Protein AF-A0A975GUW3-F1 (afdb_monomer_lite)

Foldseek 3Di:
DDPVVLVVLVVVLVVLVVVLVVLLVVLVVVLVCQVPDPDHPPVSNVVSVVSNVVSVVSCLVSVLSVVVSVCVVVVPDPPPPCVVVSNPADVPRDDPVRVVVVVPDD

Radius of gyration: 19.05 Å; chains: 1; bounding box: 50×39×47 Å

Sequence (106 aa):
MTRSDFLAEIAVIRDVLDTAAQTLLSLSERGLDLAQAPFVDAAAIEATFLDVLQTCAFQDLVGQRLDRLAASATGRVETRADAHLLNGPAPQGLDQATADRLMQVE

Organism: NCBI:txid2774190

pLDDT: mean 84.04, std 15.95, range [46.56, 98.5]

Structure (mmCIF, N/CA/C/O backbone):
data_AF-A0A975GUW3-F1
#
_entry.id   AF-A0A975GUW3-F1
#
loop_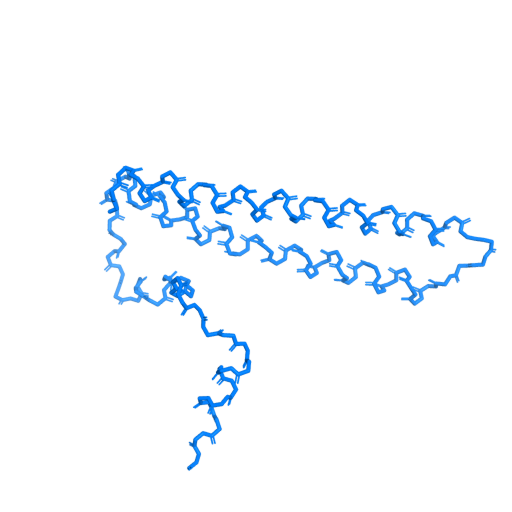
_atom_site.group_PDB
_atom_site.id
_atom_site.type_symbol
_atom_site.label_atom_id
_atom_site.label_alt_id
_atom_site.label_comp_id
_atom_site.label_asym_id
_atom_site.label_entity_id
_atom_site.label_seq_id
_atom_site.pdbx_PDB_ins_code
_atom_site.Cartn_x
_atom_site.Cartn_y
_atom_site.Cartn_z
_atom_site.occupancy
_atom_site.B_iso_or_equiv
_atom_site.auth_seq_id
_atom_site.auth_comp_id
_atom_site.auth_asym_id
_atom_site.auth_atom_id
_atom_site.pdbx_PDB_model_num
ATOM 1 N N . MET A 1 1 ? -15.203 -3.334 21.261 1.00 72.50 1 MET A N 1
ATOM 2 C CA . MET A 1 1 ? -13.730 -3.260 21.221 1.00 72.50 1 MET A CA 1
ATOM 3 C C . MET A 1 1 ? -13.243 -2.665 22.530 1.00 72.50 1 MET A C 1
ATOM 5 O O . MET A 1 1 ? -13.831 -1.684 22.977 1.00 72.50 1 MET A O 1
ATOM 9 N N . THR A 1 2 ? -12.241 -3.253 23.183 1.00 86.62 2 THR A N 1
ATOM 10 C CA . THR A 1 2 ? -11.616 -2.624 24.357 1.00 86.62 2 THR A CA 1
ATOM 11 C C . THR A 1 2 ? -10.644 -1.523 23.917 1.00 86.62 2 THR A C 1
ATOM 13 O O . THR A 1 2 ? -10.259 -1.447 22.751 1.00 86.62 2 THR A O 1
ATOM 16 N N . ARG A 1 3 ? -10.199 -0.664 24.845 1.00 87.69 3 ARG A N 1
ATOM 17 C CA . ARG A 1 3 ? -9.147 0.330 24.554 1.00 87.69 3 ARG A CA 1
ATOM 18 C C . ARG A 1 3 ? -7.850 -0.328 24.064 1.00 87.69 3 ARG A C 1
ATOM 20 O O . ARG A 1 3 ? -7.171 0.243 23.219 1.00 87.69 3 ARG A O 1
ATOM 27 N N . SER A 1 4 ? -7.514 -1.504 24.597 1.00 90.50 4 SER A N 1
ATOM 28 C CA . SER A 1 4 ? -6.329 -2.261 24.181 1.00 90.50 4 SER A CA 1
ATOM 29 C C . SER A 1 4 ? -6.455 -2.724 22.730 1.00 90.50 4 SER A C 1
ATOM 31 O O . SER A 1 4 ? -5.546 -2.500 21.938 1.00 90.50 4 SER A O 1
ATOM 33 N N . ASP A 1 5 ? -7.607 -3.289 22.367 1.00 86.75 5 ASP A N 1
ATOM 34 C CA . ASP A 1 5 ? -7.884 -3.750 21.001 1.00 86.75 5 ASP A CA 1
ATOM 35 C C . ASP A 1 5 ? -7.863 -2.589 19.995 1.00 86.75 5 ASP A C 1
ATOM 37 O O . ASP A 1 5 ? -7.342 -2.724 18.894 1.00 86.75 5 ASP A O 1
ATOM 41 N N . PHE A 1 6 ? -8.375 -1.419 20.392 1.00 88.19 6 PHE A N 1
ATOM 42 C CA . PHE A 1 6 ? -8.372 -0.210 19.565 1.00 88.19 6 PHE A CA 1
ATOM 43 C C . PHE A 1 6 ? -6.949 0.242 19.211 1.00 88.19 6 PHE A C 1
ATOM 45 O O . PHE A 1 6 ? -6.650 0.557 18.061 1.00 88.19 6 PHE A O 1
ATOM 52 N N . LEU A 1 7 ? -6.056 0.265 20.205 1.00 92.25 7 LEU A N 1
ATOM 53 C CA . LEU A 1 7 ? -4.653 0.629 20.004 1.00 92.25 7 LEU A CA 1
ATOM 54 C C . LEU A 1 7 ? -3.904 -0.429 19.186 1.00 92.25 7 LEU A C 1
ATOM 56 O O . LEU A 1 7 ? -3.061 -0.068 18.368 1.00 92.25 7 LEU A O 1
ATOM 60 N N . ALA A 1 8 ? -4.229 -1.710 19.378 1.00 91.44 8 ALA A N 1
ATOM 61 C CA . ALA A 1 8 ? -3.670 -2.794 18.579 1.00 91.44 8 ALA A CA 1
ATOM 62 C C . ALA A 1 8 ? -4.070 -2.669 17.100 1.00 91.44 8 ALA A C 1
ATOM 64 O O . ALA A 1 8 ? -3.214 -2.780 16.229 1.00 91.44 8 ALA A O 1
ATOM 65 N N . GLU A 1 9 ? -5.335 -2.355 16.807 1.00 90.31 9 GLU A N 1
ATOM 66 C CA . GLU A 1 9 ? -5.803 -2.164 15.429 1.00 90.31 9 GLU A CA 1
ATOM 67 C C . GLU A 1 9 ? -5.117 -0.962 14.756 1.00 90.31 9 GLU A C 1
ATOM 69 O O . GLU A 1 9 ? -4.695 -1.064 13.605 1.00 90.31 9 GLU A O 1
ATOM 74 N N . ILE A 1 10 ? -4.913 0.148 15.481 1.00 94.12 10 ILE A N 1
ATOM 75 C CA . ILE A 1 10 ? -4.125 1.290 14.980 1.00 94.12 10 ILE A CA 1
ATOM 76 C C . ILE A 1 10 ? -2.684 0.878 14.668 1.00 94.12 10 ILE A C 1
ATOM 78 O O . ILE A 1 10 ? -2.150 1.276 13.633 1.00 94.12 10 ILE A O 1
ATOM 82 N N . ALA A 1 11 ? -2.049 0.096 15.545 1.00 94.75 11 ALA A N 1
ATOM 83 C CA . ALA A 1 11 ? -0.682 -0.368 15.327 1.00 94.75 11 ALA A CA 1
ATOM 84 C C . ALA A 1 11 ? -0.577 -1.241 14.067 1.00 94.75 11 ALA A C 1
ATOM 86 O O . ALA A 1 11 ? 0.347 -1.052 13.283 1.00 94.75 11 ALA A O 1
ATOM 87 N N . VAL A 1 12 ? -1.555 -2.121 13.830 1.00 93.38 12 VAL A N 1
ATOM 88 C CA . VAL A 1 12 ? -1.619 -2.941 12.610 1.00 93.38 12 VAL A CA 1
ATOM 89 C C . VAL A 1 12 ? -1.812 -2.079 11.362 1.00 93.38 12 VAL A C 1
ATOM 91 O O . VAL A 1 12 ? -1.114 -2.282 10.374 1.00 93.38 12 VAL A O 1
ATOM 94 N N . ILE A 1 13 ? -2.723 -1.099 11.389 1.00 94.38 13 ILE A N 1
ATOM 95 C CA . ILE A 1 13 ? -2.920 -0.178 10.254 1.00 94.38 13 ILE A CA 1
ATOM 96 C C . ILE A 1 13 ? -1.620 0.563 9.936 1.00 94.38 13 ILE A C 1
ATOM 98 O O . ILE A 1 13 ? -1.234 0.658 8.773 1.00 94.38 13 ILE A O 1
ATOM 102 N N . ARG A 1 14 ? -0.935 1.065 10.967 1.00 97.44 14 ARG A N 1
ATOM 103 C CA . ARG A 1 14 ? 0.345 1.751 10.803 1.00 97.44 14 ARG A CA 1
ATOM 104 C C . ARG A 1 14 ? 1.395 0.842 10.168 1.00 97.44 14 ARG A C 1
ATOM 106 O O . ARG A 1 14 ? 2.050 1.276 9.235 1.00 97.44 14 ARG A O 1
ATOM 113 N N . ASP A 1 15 ? 1.532 -0.391 10.642 1.00 96.50 15 ASP A N 1
ATOM 114 C CA . ASP A 1 15 ? 2.526 -1.339 10.126 1.00 96.50 15 ASP A CA 1
ATOM 115 C C . ASP A 1 15 ? 2.303 -1.664 8.638 1.00 96.50 15 ASP A C 1
ATOM 117 O O . ASP A 1 15 ? 3.243 -1.669 7.840 1.00 96.50 15 ASP A O 1
ATOM 121 N N . VAL A 1 16 ? 1.037 -1.831 8.236 1.00 95.38 16 VAL A N 1
ATOM 122 C CA . VAL A 1 16 ? 0.660 -2.018 6.826 1.00 95.38 16 VAL A CA 1
ATOM 123 C C . VAL A 1 16 ? 1.022 -0.788 5.990 1.00 95.38 16 VAL A C 1
ATOM 125 O O . VAL A 1 16 ? 1.572 -0.937 4.900 1.00 95.38 16 VAL A O 1
ATOM 128 N N . LEU A 1 17 ? 0.738 0.420 6.488 1.00 96.69 17 LEU A N 1
ATOM 129 C CA . LEU A 1 17 ? 1.068 1.668 5.793 1.00 96.69 17 LEU A CA 1
ATOM 130 C C . LEU A 1 17 ? 2.581 1.884 5.676 1.00 96.69 17 LEU A C 1
ATOM 132 O O . LEU A 1 17 ? 3.051 2.234 4.596 1.00 96.69 17 LEU A O 1
ATOM 136 N N . ASP A 1 18 ? 3.332 1.652 6.754 1.00 97.94 18 ASP A N 1
ATOM 137 C CA . ASP A 1 18 ? 4.790 1.792 6.783 1.00 97.94 18 ASP A CA 1
ATOM 138 C C . ASP A 1 18 ? 5.435 0.792 5.803 1.00 97.94 18 ASP A C 1
ATOM 140 O O . ASP A 1 18 ? 6.281 1.170 4.990 1.00 97.94 18 ASP A O 1
ATOM 144 N N . THR A 1 19 ? 4.964 -0.461 5.795 1.00 97.00 19 THR A N 1
ATOM 145 C CA . THR A 1 19 ? 5.418 -1.491 4.846 1.00 97.00 19 THR A CA 1
ATOM 146 C C . THR A 1 19 ? 5.108 -1.100 3.404 1.00 97.00 19 THR A C 1
ATOM 148 O O . THR A 1 19 ? 6.000 -1.115 2.557 1.00 97.00 19 THR A O 1
ATOM 151 N N . ALA A 1 20 ? 3.867 -0.699 3.112 1.00 97.31 20 ALA A N 1
ATOM 152 C CA . ALA A 1 20 ? 3.473 -0.306 1.765 1.00 97.31 20 ALA A CA 1
ATOM 153 C C . ALA A 1 20 ? 4.258 0.913 1.262 1.00 97.31 20 ALA A C 1
ATOM 155 O O . ALA A 1 20 ? 4.713 0.920 0.120 1.00 97.31 20 ALA A O 1
ATOM 156 N N . ALA A 1 21 ? 4.459 1.926 2.109 1.00 97.94 21 ALA A N 1
ATOM 157 C CA . ALA A 1 21 ? 5.247 3.106 1.767 1.00 97.94 21 ALA A CA 1
ATOM 158 C C . ALA A 1 21 ? 6.700 2.737 1.440 1.00 97.94 21 ALA A C 1
ATOM 160 O O . ALA A 1 21 ? 7.239 3.201 0.433 1.00 97.94 21 ALA A O 1
ATOM 161 N N . GLN A 1 22 ? 7.313 1.864 2.245 1.00 98.44 22 GLN A N 1
ATOM 162 C CA . GLN A 1 22 ? 8.669 1.381 2.003 1.00 98.44 22 GLN A CA 1
ATOM 163 C C . GLN A 1 22 ? 8.764 0.612 0.677 1.00 98.44 22 GLN A C 1
ATOM 165 O O . GLN A 1 22 ? 9.672 0.863 -0.114 1.00 98.44 22 GLN A O 1
ATOM 170 N N . THR A 1 23 ? 7.811 -0.282 0.400 1.00 98.19 23 THR A N 1
ATOM 171 C CA . THR A 1 23 ? 7.758 -1.034 -0.861 1.00 98.19 23 THR A CA 1
ATOM 172 C C . THR A 1 23 ? 7.590 -0.109 -2.065 1.00 98.19 23 THR A C 1
ATOM 174 O O . THR A 1 23 ? 8.328 -0.241 -3.039 1.00 98.19 23 THR A O 1
ATOM 177 N N . LEU A 1 24 ? 6.674 0.862 -1.997 1.00 98.38 24 LEU A N 1
ATOM 178 C CA . LEU A 1 24 ? 6.460 1.837 -3.069 1.00 98.38 24 LEU A CA 1
ATOM 179 C C . LEU A 1 24 ? 7.715 2.667 -3.352 1.00 98.38 24 LEU A C 1
ATOM 181 O O . LEU A 1 24 ? 8.024 2.920 -4.518 1.00 98.38 24 LEU A O 1
ATOM 185 N N . LEU A 1 25 ? 8.448 3.066 -2.310 1.00 98.50 25 LEU A N 1
ATOM 186 C CA . LEU A 1 25 ? 9.700 3.800 -2.466 1.00 98.50 25 LEU A CA 1
ATOM 187 C C . LEU A 1 25 ? 10.751 2.946 -3.183 1.00 98.50 25 LEU A C 1
ATOM 189 O O . LEU A 1 25 ? 11.288 3.380 -4.198 1.00 98.50 25 LEU A O 1
ATOM 193 N N . SER A 1 26 ? 10.971 1.709 -2.731 1.00 98.38 26 SER A N 1
ATOM 194 C CA . SER A 1 26 ? 11.936 0.798 -3.361 1.00 98.38 26 SER A CA 1
ATOM 195 C C . SER A 1 26 ? 11.577 0.445 -4.809 1.00 98.38 26 SER A C 1
ATOM 197 O O . SER A 1 26 ? 12.460 0.351 -5.662 1.00 98.38 26 SER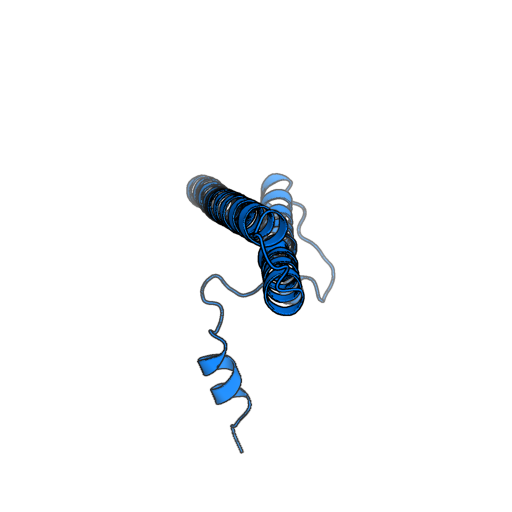 A O 1
ATOM 199 N N . LEU A 1 27 ? 10.289 0.281 -5.124 1.00 98.31 27 LEU A N 1
ATOM 200 C CA . LEU A 1 27 ? 9.837 0.077 -6.504 1.00 98.31 27 LEU A CA 1
ATOM 201 C C . LEU A 1 27 ? 10.054 1.327 -7.363 1.00 98.31 27 LEU A C 1
ATOM 203 O O . LEU A 1 27 ? 10.462 1.214 -8.516 1.00 98.31 27 LEU A O 1
ATOM 207 N N . SER A 1 28 ? 9.832 2.515 -6.800 1.00 98.00 28 SER A N 1
ATOM 208 C CA . SER A 1 28 ? 10.069 3.781 -7.499 1.00 98.00 28 SER A CA 1
ATOM 209 C C . SER A 1 28 ? 11.554 3.988 -7.803 1.00 98.00 28 SER A C 1
ATOM 211 O O . SER A 1 28 ? 11.896 4.363 -8.921 1.00 98.00 28 SER A O 1
ATOM 213 N N . GLU A 1 29 ? 12.439 3.693 -6.846 1.00 98.06 29 GLU A N 1
ATOM 214 C CA . GLU A 1 29 ? 13.897 3.719 -7.035 1.00 98.06 29 GLU A CA 1
ATOM 215 C C . GLU A 1 29 ? 14.322 2.762 -8.153 1.00 98.06 29 GLU A C 1
ATOM 217 O O . GLU A 1 29 ? 14.975 3.175 -9.110 1.00 98.06 29 GLU A O 1
ATOM 222 N N . ARG A 1 30 ? 13.845 1.512 -8.110 1.00 96.75 30 ARG A N 1
ATOM 223 C CA . ARG A 1 30 ? 14.092 0.528 -9.172 1.00 96.75 30 ARG A CA 1
ATOM 224 C C . ARG A 1 30 ? 13.594 1.011 -10.537 1.00 96.75 30 ARG A C 1
ATOM 226 O O . ARG A 1 30 ? 14.279 0.827 -11.540 1.00 96.75 30 ARG A O 1
ATOM 233 N N . GLY A 1 31 ? 12.408 1.614 -10.593 1.00 96.12 31 GLY A N 1
ATOM 234 C CA . GLY A 1 31 ? 11.847 2.169 -11.824 1.00 96.12 31 GLY A CA 1
ATOM 235 C C . GLY A 1 31 ? 12.707 3.295 -12.403 1.00 96.12 31 GLY A C 1
ATOM 236 O O . GLY A 1 31 ? 12.919 3.342 -13.615 1.00 96.12 31 GLY A O 1
ATOM 237 N N . LEU A 1 32 ? 13.248 4.166 -11.543 1.00 96.44 32 LEU A N 1
ATOM 238 C CA . LEU A 1 32 ? 14.178 5.223 -11.943 1.00 96.44 32 LEU A CA 1
ATOM 239 C C . LEU A 1 32 ? 15.490 4.651 -12.485 1.00 96.44 32 LEU A C 1
ATOM 241 O O . LEU A 1 32 ? 15.932 5.090 -13.547 1.00 96.44 32 LEU A O 1
ATOM 245 N N . ASP A 1 33 ? 16.071 3.656 -11.813 1.00 96.75 33 ASP A N 1
ATOM 246 C CA . ASP A 1 33 ? 17.302 2.997 -12.262 1.00 96.75 33 ASP A CA 1
ATOM 247 C C . ASP A 1 33 ? 17.123 2.352 -13.645 1.00 96.75 33 ASP A C 1
ATOM 249 O O . ASP A 1 33 ? 17.963 2.517 -14.532 1.00 96.75 33 ASP A O 1
ATOM 253 N N . LEU A 1 34 ? 15.992 1.670 -13.867 1.00 96.31 34 LEU A N 1
ATOM 254 C CA . LEU A 1 34 ? 15.654 1.065 -15.159 1.00 96.31 34 LEU A CA 1
ATOM 255 C C . LEU A 1 34 ? 15.447 2.114 -16.258 1.00 96.31 34 LEU A C 1
ATOM 257 O O . LEU A 1 34 ? 15.897 1.924 -17.387 1.00 96.31 34 LEU A O 1
ATOM 261 N N . ALA A 1 35 ? 14.787 3.228 -15.939 1.00 94.19 35 ALA A N 1
ATOM 262 C CA . ALA A 1 35 ? 14.536 4.303 -16.895 1.00 94.19 35 ALA A CA 1
ATOM 263 C C . ALA A 1 35 ? 15.810 5.074 -17.282 1.00 94.19 35 ALA A C 1
ATOM 265 O O . ALA A 1 35 ? 15.888 5.620 -18.381 1.00 94.19 35 ALA A O 1
ATOM 266 N N . GLN A 1 36 ? 16.803 5.124 -16.390 1.00 95.19 36 GLN A N 1
ATOM 267 C CA . GLN A 1 36 ? 18.097 5.772 -16.628 1.00 95.19 36 GLN A CA 1
ATOM 268 C C . GLN A 1 36 ? 19.141 4.831 -17.244 1.00 95.19 36 GLN A C 1
ATOM 270 O O . GLN A 1 36 ? 20.246 5.269 -17.574 1.00 95.19 36 GLN A O 1
ATOM 275 N N . ALA A 1 37 ? 18.815 3.546 -17.406 1.00 94.81 37 ALA A N 1
ATOM 276 C CA . ALA A 1 37 ? 19.733 2.569 -17.963 1.00 94.81 37 ALA A CA 1
ATOM 277 C C . ALA A 1 37 ? 20.124 2.927 -19.416 1.00 94.81 37 ALA A C 1
ATOM 279 O O . ALA A 1 37 ? 19.300 3.442 -20.176 1.00 94.81 37 ALA A O 1
ATOM 280 N N . PRO A 1 38 ? 21.357 2.602 -19.857 1.00 94.38 38 PRO A N 1
ATOM 281 C CA . PRO A 1 38 ? 21.807 2.872 -21.228 1.00 94.38 38 PRO A CA 1
ATOM 282 C C . PRO A 1 38 ? 20.929 2.233 -22.315 1.00 94.38 38 PRO A C 1
ATOM 284 O O . PRO A 1 38 ? 20.873 2.730 -23.439 1.00 94.38 38 PRO A O 1
ATOM 287 N N . PHE A 1 39 ? 20.251 1.134 -21.977 1.00 93.94 39 PHE A N 1
ATOM 288 C CA . PHE A 1 39 ? 19.261 0.471 -22.814 1.00 93.94 39 PHE A CA 1
ATOM 289 C C . PHE A 1 39 ? 17.972 0.318 -22.015 1.00 93.94 39 PHE A C 1
ATOM 291 O O . PHE A 1 39 ? 17.975 -0.281 -20.941 1.00 93.94 39 PHE A O 1
ATOM 298 N N . VAL A 1 40 ? 16.879 0.859 -22.551 1.00 92.25 40 VAL A N 1
ATOM 299 C CA . VAL A 1 40 ? 15.574 0.830 -21.889 1.00 92.25 40 VAL A CA 1
ATOM 300 C C . VAL A 1 40 ? 14.953 -0.555 -22.044 1.00 92.25 40 VAL A C 1
ATOM 302 O O . VAL A 1 40 ? 14.590 -0.960 -23.149 1.00 92.25 40 VAL A O 1
ATOM 305 N N . ASP A 1 41 ? 14.791 -1.255 -20.926 1.00 94.81 41 ASP A N 1
ATOM 306 C CA . ASP A 1 41 ? 13.985 -2.471 -20.843 1.00 94.81 41 ASP A CA 1
ATOM 307 C C . ASP A 1 41 ? 12.538 -2.099 -20.492 1.00 94.81 41 ASP A C 1
ATOM 309 O O . ASP A 1 41 ? 12.155 -1.978 -19.325 1.00 94.81 41 ASP A O 1
ATOM 313 N N . ALA A 1 42 ? 11.730 -1.876 -21.529 1.00 95.00 42 ALA A N 1
ATOM 314 C CA . ALA A 1 42 ? 10.332 -1.486 -21.371 1.00 95.00 42 ALA A CA 1
ATOM 315 C C . ALA A 1 42 ? 9.508 -2.531 -20.597 1.00 95.00 42 ALA A C 1
ATOM 317 O O . ALA A 1 42 ? 8.629 -2.149 -19.829 1.00 95.00 42 ALA A O 1
ATOM 318 N N . ALA A 1 43 ? 9.815 -3.825 -20.749 1.00 96.88 43 ALA A N 1
ATOM 319 C CA . ALA A 1 43 ? 9.097 -4.892 -20.056 1.00 96.88 43 ALA A CA 1
ATOM 320 C C . ALA A 1 43 ? 9.411 -4.889 -18.552 1.00 96.88 43 ALA A C 1
ATOM 322 O O . ALA A 1 43 ? 8.511 -5.042 -17.727 1.00 96.88 43 ALA A O 1
ATOM 323 N N . ALA A 1 44 ? 10.671 -4.654 -18.173 1.00 95.75 44 ALA A N 1
ATOM 324 C CA . ALA A 1 44 ? 11.053 -4.521 -16.766 1.00 95.75 44 ALA A CA 1
ATOM 325 C C . ALA A 1 44 ? 10.450 -3.268 -16.102 1.00 95.75 44 ALA A C 1
ATOM 327 O O . ALA A 1 44 ? 10.081 -3.303 -14.923 1.00 95.75 44 ALA A O 1
ATOM 328 N N . ILE A 1 45 ? 10.329 -2.169 -16.853 1.00 96.44 45 ILE A N 1
ATOM 329 C CA . ILE A 1 45 ? 9.665 -0.944 -16.388 1.00 96.44 45 ILE A CA 1
ATOM 330 C C . ILE A 1 45 ? 8.165 -1.191 -16.193 1.00 96.44 45 ILE A C 1
ATOM 332 O O . ILE A 1 45 ? 7.627 -0.859 -15.138 1.00 96.44 45 ILE A O 1
ATOM 336 N N . GLU A 1 46 ? 7.499 -1.813 -17.169 1.00 97.31 46 GLU A N 1
ATOM 337 C CA . GLU A 1 46 ? 6.083 -2.184 -17.071 1.00 97.31 46 GLU A CA 1
ATOM 338 C C . GLU A 1 46 ? 5.823 -3.078 -15.854 1.00 97.31 46 GLU A C 1
ATOM 340 O O . GLU A 1 46 ? 4.937 -2.779 -15.055 1.00 97.31 46 GLU A O 1
ATOM 345 N N . ALA A 1 47 ? 6.645 -4.113 -15.651 1.00 97.50 47 ALA A N 1
ATOM 346 C CA . ALA A 1 47 ? 6.547 -4.987 -14.485 1.00 97.50 47 ALA A CA 1
ATOM 347 C C . ALA A 1 47 ? 6.668 -4.205 -13.166 1.00 97.50 47 ALA A C 1
ATOM 349 O O . ALA A 1 47 ? 5.861 -4.395 -12.263 1.00 97.50 47 ALA A O 1
ATOM 350 N N . THR A 1 48 ? 7.611 -3.261 -13.080 1.00 97.88 48 THR A N 1
ATOM 351 C CA . THR A 1 48 ? 7.766 -2.401 -11.895 1.00 97.88 48 THR A CA 1
ATOM 352 C C . THR A 1 48 ? 6.510 -1.565 -11.622 1.00 97.88 48 THR A C 1
ATOM 354 O O . THR A 1 48 ? 6.093 -1.434 -10.473 1.00 97.88 48 THR A O 1
ATOM 357 N N . PHE A 1 49 ? 5.863 -1.021 -12.657 1.00 97.19 49 PHE A N 1
ATOM 358 C CA . PHE A 1 49 ? 4.612 -0.278 -12.482 1.00 97.19 49 PHE A CA 1
ATOM 359 C C . PHE A 1 49 ? 3.433 -1.174 -12.089 1.00 97.19 49 PHE A C 1
ATOM 361 O O . PHE A 1 49 ? 2.593 -0.752 -11.293 1.00 97.19 49 PHE A O 1
ATOM 368 N N . LEU A 1 50 ? 3.370 -2.406 -12.598 1.00 98.00 50 LEU A N 1
ATOM 369 C CA . LEU A 1 50 ? 2.375 -3.384 -12.156 1.00 98.00 50 LEU A CA 1
ATOM 370 C C . LEU A 1 50 ? 2.563 -3.736 -10.676 1.00 98.00 50 LEU A C 1
ATOM 372 O O . LEU A 1 50 ? 1.580 -3.741 -9.937 1.00 98.00 50 LEU A O 1
ATOM 376 N N . ASP A 1 51 ? 3.804 -3.927 -10.222 1.00 98.19 51 ASP A N 1
ATOM 377 C CA . ASP A 1 51 ? 4.117 -4.166 -8.808 1.00 98.19 51 ASP A CA 1
ATOM 378 C C . ASP A 1 51 ? 3.690 -2.974 -7.926 1.00 98.19 51 ASP A C 1
ATOM 380 O O . ASP A 1 51 ? 3.153 -3.157 -6.829 1.00 98.19 51 ASP A O 1
ATOM 384 N N . VAL A 1 52 ? 3.863 -1.734 -8.40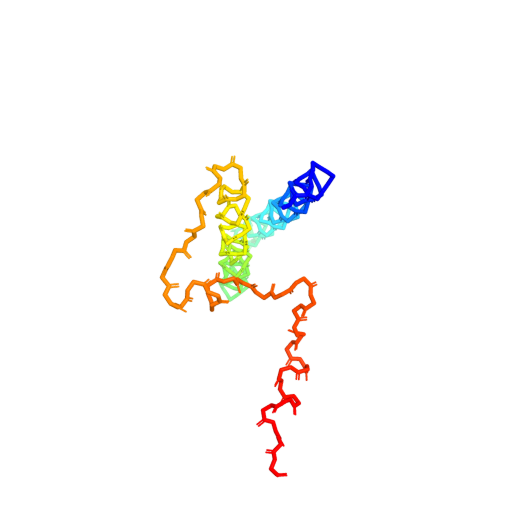8 1.00 97.81 52 VAL A N 1
ATOM 385 C CA . VAL A 1 52 ? 3.383 -0.517 -7.724 1.00 97.81 52 VAL A CA 1
ATOM 386 C C . VAL A 1 52 ? 1.860 -0.530 -7.592 1.00 97.81 52 VAL A C 1
ATOM 388 O O . VAL A 1 52 ? 1.334 -0.311 -6.499 1.00 97.81 52 VAL A O 1
ATOM 391 N N . LEU A 1 53 ? 1.141 -0.816 -8.682 1.00 97.56 53 LEU A N 1
ATOM 392 C CA . LEU A 1 53 ? -0.322 -0.892 -8.673 1.00 97.56 53 LEU A CA 1
ATOM 393 C C . LEU A 1 53 ? -0.830 -1.994 -7.737 1.00 97.56 53 LEU A C 1
ATOM 395 O O . LEU A 1 53 ? -1.782 -1.769 -6.992 1.00 97.56 53 LEU A O 1
ATOM 399 N N . GLN A 1 54 ? -0.179 -3.157 -7.733 1.00 95.44 54 GLN A N 1
ATOM 400 C CA . GLN A 1 54 ? -0.507 -4.250 -6.818 1.00 95.44 54 GLN A CA 1
ATOM 401 C C . GLN A 1 54 ? -0.235 -3.873 -5.363 1.00 95.44 54 GLN A C 1
ATOM 403 O O . GLN A 1 54 ? -1.055 -4.169 -4.497 1.00 95.44 54 GLN A O 1
ATOM 408 N N . THR A 1 55 ? 0.867 -3.169 -5.091 1.00 96.81 55 THR A N 1
ATOM 409 C CA . THR A 1 55 ? 1.177 -2.682 -3.742 1.00 96.81 55 THR A CA 1
ATOM 410 C C . THR A 1 55 ? 0.042 -1.801 -3.228 1.00 96.81 55 THR A C 1
ATOM 412 O O . THR A 1 55 ? -0.417 -2.010 -2.109 1.00 96.81 55 THR A O 1
ATOM 415 N N . CYS A 1 56 ? -0.505 -0.902 -4.056 1.00 96.94 56 CYS A N 1
ATOM 416 C CA . CYS A 1 56 ? -1.631 -0.029 -3.697 1.00 96.94 56 CYS A CA 1
ATOM 417 C C . CYS A 1 56 ? -2.911 -0.759 -3.246 1.00 96.94 56 CYS A C 1
ATOM 419 O O . CYS A 1 56 ? -3.756 -0.126 -2.612 1.00 96.94 56 CYS A O 1
ATOM 421 N N . ALA A 1 57 ? -3.049 -2.072 -3.471 1.00 93.19 57 ALA A N 1
ATOM 422 C CA . ALA A 1 57 ? -4.160 -2.862 -2.932 1.00 93.19 57 ALA A CA 1
ATOM 423 C C . ALA A 1 57 ? -4.234 -2.845 -1.389 1.00 93.19 57 ALA A C 1
ATOM 425 O O . ALA A 1 57 ? -5.278 -3.166 -0.818 1.00 93.19 57 ALA A O 1
ATOM 426 N N . PHE A 1 58 ? -3.174 -2.404 -0.689 1.00 92.81 58 PHE A N 1
ATOM 427 C CA . PHE A 1 58 ? -3.225 -2.153 0.759 1.00 92.81 58 PHE A CA 1
ATOM 428 C C . PHE A 1 58 ? -4.369 -1.203 1.158 1.00 92.81 58 PHE A C 1
ATOM 430 O O . PHE A 1 58 ? -4.863 -1.289 2.285 1.00 92.81 58 PHE A O 1
ATOM 437 N N . GLN A 1 59 ? -4.780 -0.296 0.261 1.00 92.94 59 GLN A N 1
ATOM 438 C CA . GLN A 1 59 ? -5.801 0.719 0.525 1.00 92.94 59 GLN A CA 1
ATOM 439 C C . GLN A 1 59 ? -7.143 0.097 0.910 1.00 92.94 59 GLN A C 1
ATOM 441 O O . GLN A 1 59 ? -7.783 0.588 1.838 1.00 92.94 59 GLN A O 1
ATOM 446 N N . ASP A 1 60 ? -7.528 -1.010 0.275 1.00 90.50 60 ASP A N 1
ATOM 447 C CA . ASP A 1 60 ? -8.783 -1.701 0.578 1.00 90.50 60 ASP A CA 1
ATOM 448 C C . ASP A 1 60 ? -8.763 -2.278 1.993 1.00 90.50 60 ASP A C 1
ATOM 450 O O . ASP A 1 60 ? -9.696 -2.079 2.775 1.00 90.50 60 ASP A O 1
ATOM 454 N N . LEU A 1 61 ? -7.669 -2.953 2.357 1.00 87.56 61 LEU A N 1
ATOM 455 C CA . LEU A 1 61 ? -7.513 -3.537 3.685 1.00 87.56 61 LEU A CA 1
ATOM 456 C C . LEU A 1 61 ? -7.456 -2.450 4.765 1.00 87.56 61 LEU A C 1
ATOM 458 O O . LEU A 1 61 ? -8.120 -2.568 5.794 1.00 87.56 61 LEU A O 1
ATOM 462 N N . VAL A 1 62 ? -6.683 -1.384 4.541 1.00 92.00 62 VAL A N 1
ATOM 463 C CA . VAL A 1 62 ? -6.597 -0.247 5.469 1.00 92.00 62 VAL A CA 1
ATOM 464 C C . VAL A 1 62 ? -7.951 0.452 5.601 1.00 92.00 62 VAL A C 1
ATOM 466 O O . VAL A 1 62 ? -8.364 0.737 6.724 1.00 92.00 62 VAL A O 1
ATOM 469 N N . GLY A 1 63 ? -8.671 0.666 4.498 1.00 89.06 63 GLY A N 1
ATOM 470 C CA . GLY A 1 63 ? -10.008 1.263 4.485 1.00 89.06 63 GLY A CA 1
ATOM 471 C C . GLY A 1 63 ? -11.001 0.464 5.327 1.00 89.06 63 GLY A C 1
ATOM 472 O O . GLY A 1 63 ? -11.585 1.000 6.265 1.00 89.06 63 GLY A O 1
ATOM 473 N N . GLN A 1 64 ? -11.091 -0.849 5.093 1.00 88.88 64 GLN A N 1
ATOM 474 C CA . GLN A 1 64 ? -11.949 -1.748 5.877 1.00 88.88 64 GLN A CA 1
ATOM 475 C C . GLN A 1 64 ? -11.611 -1.705 7.373 1.00 88.88 64 GLN A C 1
ATOM 477 O O . GLN A 1 64 ? -12.498 -1.695 8.229 1.00 88.88 64 GLN A O 1
ATOM 482 N N . ARG A 1 65 ? -10.320 -1.665 7.722 1.00 89.88 65 ARG A N 1
ATOM 483 C CA . ARG A 1 65 ? -9.883 -1.568 9.121 1.00 89.88 65 ARG A CA 1
ATOM 484 C C . ARG A 1 65 ? -10.264 -0.231 9.752 1.00 89.88 65 ARG A C 1
ATOM 486 O O . ARG A 1 65 ? -10.765 -0.225 10.877 1.00 89.88 65 ARG A O 1
ATOM 493 N N . LEU A 1 66 ? -10.076 0.876 9.036 1.00 90.44 66 LEU A N 1
ATOM 494 C CA . LEU A 1 66 ? -10.463 2.213 9.489 1.00 90.44 66 LEU A CA 1
ATOM 495 C C . LEU A 1 66 ? -11.975 2.329 9.696 1.00 90.44 66 LEU A C 1
ATOM 497 O O . LEU A 1 66 ? -12.395 2.877 10.714 1.00 90.44 66 LEU A O 1
ATOM 501 N N . ASP A 1 67 ? -12.784 1.752 8.809 1.00 88.19 67 ASP A N 1
ATOM 502 C CA . ASP A 1 67 ? -14.242 1.737 8.950 1.00 88.19 67 ASP A CA 1
ATOM 503 C C . ASP A 1 67 ? -14.678 0.978 10.210 1.00 88.19 67 ASP A C 1
ATOM 505 O O . ASP A 1 67 ? -15.483 1.483 10.999 1.00 88.19 67 ASP A O 1
ATOM 509 N N . ARG A 1 68 ? -14.085 -0.196 10.478 1.00 85.25 68 ARG A N 1
ATOM 510 C CA . ARG A 1 68 ? -14.335 -0.950 11.724 1.00 85.25 68 ARG A CA 1
ATOM 511 C C . ARG A 1 68 ? -13.917 -0.159 12.964 1.00 85.25 68 ARG A C 1
ATOM 513 O O . ARG A 1 68 ? -14.640 -0.140 13.967 1.00 85.25 68 ARG A O 1
ATOM 520 N N . LEU A 1 69 ? -12.764 0.507 12.903 1.00 88.44 69 LEU A N 1
ATOM 521 C CA . LEU A 1 69 ? -12.256 1.344 13.988 1.00 88.44 69 LEU A CA 1
ATOM 522 C C . LEU A 1 69 ? -13.213 2.516 14.270 1.00 88.44 69 LEU A C 1
ATOM 524 O O . LEU A 1 69 ? -13.570 2.763 15.425 1.00 88.44 69 LEU A O 1
ATOM 528 N N . ALA A 1 70 ? -1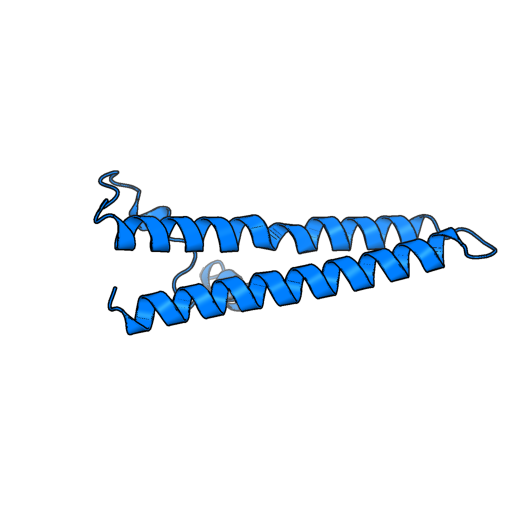3.684 3.193 13.220 1.00 86.81 70 ALA A N 1
ATOM 529 C CA . ALA A 1 70 ? -14.619 4.310 13.298 1.00 86.81 70 ALA A CA 1
ATOM 530 C C . ALA A 1 70 ? -15.995 3.886 13.835 1.00 86.81 70 ALA A C 1
ATOM 532 O O . ALA A 1 70 ? -16.543 4.556 14.718 1.00 86.81 70 ALA A O 1
ATOM 533 N N . ALA A 1 71 ? -16.530 2.752 13.371 1.00 84.38 71 ALA A N 1
ATOM 534 C CA . ALA A 1 71 ? -17.776 2.173 13.874 1.00 84.38 71 ALA A CA 1
ATOM 535 C C . ALA A 1 71 ? -17.694 1.909 15.384 1.00 84.38 71 ALA A C 1
ATOM 537 O O . ALA A 1 71 ? -18.574 2.308 16.151 1.00 84.38 71 ALA A O 1
ATOM 538 N N . SER A 1 72 ? -16.583 1.327 15.844 1.00 83.06 72 SER A N 1
ATOM 539 C CA . SER A 1 72 ? -16.383 1.079 17.269 1.00 83.06 72 SER A CA 1
ATOM 540 C C . SER A 1 72 ? -16.126 2.346 18.091 1.00 83.06 72 SER A C 1
ATOM 542 O O . SER A 1 72 ? -16.462 2.345 19.274 1.00 83.06 72 SER A O 1
ATOM 544 N N . ALA A 1 73 ? -15.512 3.388 17.524 1.00 84.06 73 ALA A N 1
ATOM 545 C CA . ALA A 1 73 ? -15.272 4.655 18.220 1.00 84.06 73 ALA A CA 1
ATOM 546 C C . ALA A 1 73 ? -16.562 5.464 18.414 1.00 84.06 73 ALA A C 1
ATOM 548 O O . ALA A 1 73 ? -16.743 6.122 19.435 1.00 84.06 73 ALA A O 1
ATOM 549 N N . THR A 1 74 ? -17.452 5.420 17.423 1.00 82.19 74 THR A N 1
ATOM 550 C CA . THR A 1 74 ? -18.683 6.225 17.383 1.00 82.19 74 THR A CA 1
ATOM 551 C C . THR A 1 74 ? -19.912 5.483 17.906 1.00 82.19 74 THR A C 1
ATOM 553 O O . THR A 1 74 ? -20.968 6.090 18.067 1.00 82.19 74 THR A O 1
ATOM 556 N N . GLY A 1 75 ? -19.801 4.174 18.163 1.00 68.88 75 GLY A N 1
ATOM 557 C CA . GLY A 1 75 ? -20.934 3.327 18.543 1.00 68.88 75 GLY A CA 1
ATOM 558 C C . GLY A 1 75 ? -21.942 3.116 17.409 1.00 68.88 75 GLY A C 1
ATOM 559 O O . GLY A 1 75 ? -23.036 2.606 17.650 1.00 68.88 75 GLY A O 1
ATOM 560 N N . ARG A 1 76 ? -21.597 3.506 16.173 1.00 62.97 76 ARG A N 1
ATOM 561 C CA . ARG A 1 76 ? -22.413 3.258 14.984 1.00 62.97 76 ARG A CA 1
ATOM 562 C C . ARG A 1 76 ? -22.310 1.773 14.650 1.00 62.97 76 ARG A C 1
ATOM 564 O O . ARG A 1 76 ? -21.351 1.323 14.034 1.00 62.97 76 ARG A O 1
ATOM 571 N N . VAL A 1 77 ? -23.288 1.003 15.110 1.00 57.75 77 VAL A N 1
ATOM 572 C CA . VAL A 1 77 ? -23.501 -0.364 14.636 1.00 57.75 77 VAL A CA 1
ATOM 573 C C . VAL A 1 77 ? -24.145 -0.245 13.263 1.00 57.75 77 VAL A C 1
ATOM 575 O O . VAL A 1 77 ? -25.243 0.296 13.143 1.00 57.75 77 VAL A O 1
ATOM 578 N N . GLU A 1 78 ? -23.450 -0.700 12.228 1.00 57.38 78 GLU A N 1
ATOM 579 C CA . GLU A 1 78 ? -23.989 -0.724 10.875 1.00 57.38 78 GLU A CA 1
ATOM 580 C C . GLU A 1 78 ? -25.164 -1.718 10.840 1.00 57.38 78 GLU A C 1
ATOM 582 O O . GLU A 1 78 ? -24.983 -2.922 11.003 1.00 57.38 78 GLU A O 1
ATOM 587 N N . THR A 1 79 ? -26.393 -1.207 10.718 1.00 57.72 79 THR A N 1
ATOM 588 C CA . THR A 1 79 ? -27.636 -1.989 10.881 1.00 57.72 79 THR A CA 1
ATOM 589 C C . THR A 1 79 ? -28.093 -2.700 9.611 1.00 57.72 79 THR A C 1
ATOM 591 O O . THR A 1 79 ? -29.139 -3.352 9.612 1.00 57.72 79 THR A O 1
ATOM 594 N N . ARG A 1 80 ? -27.341 -2.577 8.512 1.00 63.59 80 ARG A N 1
ATOM 595 C CA . ARG A 1 80 ? -27.663 -3.276 7.267 1.00 63.59 80 ARG A CA 1
ATOM 596 C C . ARG A 1 80 ? -27.529 -4.785 7.480 1.00 63.59 80 ARG A C 1
ATOM 598 O O . ARG A 1 80 ? -26.586 -5.247 8.116 1.00 63.59 80 ARG A O 1
ATOM 605 N N . ALA A 1 81 ? -28.479 -5.556 6.952 1.00 53.53 81 ALA A N 1
ATOM 606 C CA . ALA A 1 81 ? -28.525 -7.006 7.149 1.00 53.53 81 ALA A CA 1
ATOM 607 C C . ALA A 1 81 ? -27.255 -7.720 6.644 1.00 53.53 81 ALA A C 1
ATOM 609 O O . ALA A 1 81 ? -26.886 -8.761 7.176 1.00 53.53 81 ALA A O 1
ATOM 610 N N . ASP A 1 82 ? -26.559 -7.134 5.670 1.00 57.91 82 ASP A N 1
ATOM 611 C CA . ASP A 1 82 ? -25.306 -7.590 5.064 1.00 57.91 82 ASP A CA 1
ATOM 612 C C . ASP A 1 82 ? -24.048 -6.945 5.674 1.00 57.91 82 ASP A C 1
ATOM 614 O O . ASP A 1 82 ? -22.938 -7.255 5.252 1.00 57.91 82 ASP A O 1
ATOM 618 N N . ALA A 1 83 ? -24.172 -6.096 6.699 1.00 58.31 83 ALA A N 1
ATOM 619 C CA . ALA A 1 83 ? -23.021 -5.447 7.334 1.00 58.31 83 ALA A CA 1
ATOM 620 C C . ALA A 1 83 ? -22.004 -6.457 7.896 1.00 58.31 83 ALA A C 1
ATOM 622 O O . ALA A 1 83 ? -20.810 -6.176 7.967 1.00 58.31 83 ALA A O 1
ATOM 623 N N . HIS A 1 84 ? -22.462 -7.663 8.245 1.00 58.09 84 HIS A N 1
ATOM 624 C CA . HIS A 1 84 ? 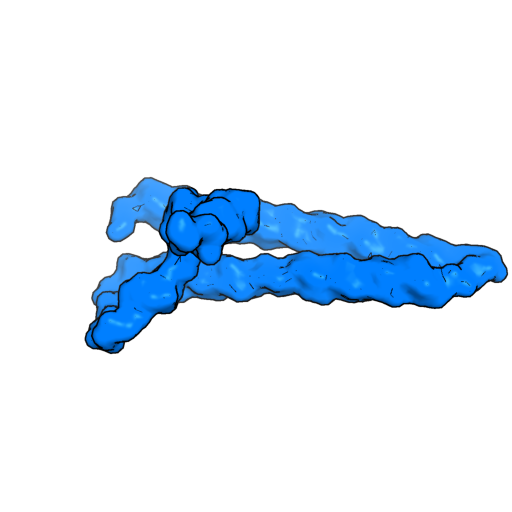-21.604 -8.761 8.681 1.00 58.09 84 HIS A CA 1
ATOM 625 C C . HIS A 1 84 ? -20.726 -9.347 7.558 1.00 58.09 84 HIS A C 1
ATOM 627 O O . HIS A 1 84 ? -19.685 -9.918 7.871 1.00 58.09 84 HIS A O 1
ATOM 633 N N . LEU A 1 85 ? -21.114 -9.170 6.287 1.00 58.75 85 LEU A N 1
ATOM 634 C CA . LEU A 1 85 ? -20.359 -9.567 5.088 1.00 58.75 85 LEU A CA 1
ATOM 635 C C . LEU A 1 85 ? -19.323 -8.512 4.671 1.00 58.75 85 LEU A C 1
ATOM 637 O O . LEU A 1 85 ? -18.368 -8.828 3.972 1.00 58.75 85 LEU A O 1
ATOM 641 N N . LEU A 1 86 ? -19.513 -7.262 5.105 1.00 54.22 86 LEU A N 1
ATOM 642 C CA . LEU A 1 86 ? -18.589 -6.142 4.889 1.00 54.22 86 LEU A CA 1
ATOM 643 C C . LEU A 1 86 ? -17.497 -6.055 5.961 1.00 54.22 86 LEU A C 1
ATOM 645 O O . LEU A 1 86 ? -16.567 -5.257 5.838 1.00 54.22 86 LEU A O 1
ATOM 649 N N . ASN A 1 87 ? -17.576 -6.886 7.003 1.00 52.41 87 ASN A N 1
ATOM 650 C CA . ASN A 1 87 ? -16.414 -7.147 7.830 1.00 52.41 87 ASN A CA 1
ATOM 651 C C . ASN A 1 87 ? -15.430 -7.919 6.957 1.00 52.41 87 ASN A C 1
ATOM 653 O O . ASN A 1 87 ? -15.594 -9.121 6.752 1.00 52.41 87 ASN A O 1
ATOM 657 N N . GLY A 1 88 ? -14.430 -7.202 6.442 1.00 52.44 88 GLY A N 1
ATOM 658 C CA . GLY A 1 88 ? -13.252 -7.772 5.801 1.00 52.44 88 GLY A CA 1
ATOM 659 C C . GLY A 1 88 ? -12.712 -8.996 6.536 1.00 52.44 88 GLY A C 1
ATOM 660 O O . GLY A 1 88 ? -13.054 -9.193 7.710 1.00 52.44 88 GLY A O 1
ATOM 661 N N . PRO A 1 89 ? -11.857 -9.799 5.873 1.00 46.56 89 PRO A N 1
ATOM 662 C CA . PRO A 1 89 ? -11.449 -11.115 6.346 1.00 46.56 89 PRO A CA 1
ATOM 663 C C . PRO A 1 89 ? -11.198 -11.094 7.850 1.00 46.56 89 PRO A C 1
ATOM 665 O O . PRO A 1 89 ? -10.522 -10.201 8.379 1.00 46.56 89 PRO A O 1
ATOM 668 N N . ALA A 1 90 ? -11.826 -12.051 8.540 1.00 53.12 90 ALA A N 1
ATOM 669 C CA . ALA A 1 90 ? -11.667 -12.248 9.971 1.00 53.12 90 ALA A CA 1
ATOM 670 C C . ALA A 1 90 ? -10.171 -12.163 10.338 1.00 53.12 90 ALA A C 1
ATOM 672 O O . ALA A 1 90 ? -9.326 -12.464 9.501 1.00 53.12 90 ALA A O 1
ATOM 673 N N . PRO A 1 91 ? -9.796 -11.789 11.572 1.00 50.78 91 PRO A N 1
ATOM 674 C CA . PRO A 1 91 ? -8.387 -11.730 11.991 1.00 50.78 91 PRO A CA 1
ATOM 675 C C . PRO A 1 91 ? -7.592 -13.026 11.720 1.00 50.78 91 PRO A C 1
ATOM 677 O O . PRO A 1 91 ? -6.367 -13.002 11.711 1.00 50.78 91 PRO A O 1
ATOM 680 N N . GLN A 1 92 ? -8.285 -14.133 11.446 1.00 54.44 92 GLN A N 1
ATOM 681 C CA . GLN A 1 92 ? -7.772 -15.324 10.774 1.00 54.44 92 GLN A CA 1
ATOM 682 C C . GLN A 1 92 ? -8.351 -15.384 9.351 1.00 54.44 92 GLN A C 1
ATOM 684 O O . GLN A 1 92 ? -9.316 -16.101 9.086 1.00 54.44 92 GLN A O 1
ATOM 689 N N . GLY A 1 93 ? -7.815 -14.563 8.448 1.00 54.53 93 GLY A N 1
ATOM 690 C CA . GLY A 1 93 ? -8.143 -14.645 7.031 1.00 54.53 93 GLY A CA 1
ATOM 691 C C . GLY A 1 93 ? -7.589 -15.956 6.490 1.00 54.53 93 GLY A C 1
ATOM 692 O O . GLY A 1 93 ? -6.489 -16.360 6.867 1.00 54.53 93 GLY A O 1
ATOM 693 N N . LEU A 1 94 ? -8.352 -16.643 5.645 1.00 58.72 94 LEU A N 1
ATOM 694 C CA . LEU A 1 94 ? -7.832 -17.811 4.944 1.00 58.72 94 LEU A CA 1
ATOM 695 C C . LEU A 1 94 ? -6.750 -17.325 3.978 1.00 58.72 94 LEU A C 1
ATOM 697 O O . LEU A 1 94 ? -6.989 -16.397 3.205 1.00 58.72 94 LEU A O 1
ATOM 701 N N . ASP A 1 95 ? -5.568 -17.936 4.022 1.00 68.25 95 ASP A N 1
ATOM 702 C CA . ASP A 1 95 ? -4.614 -17.758 2.932 1.00 68.25 95 ASP A CA 1
ATOM 703 C C . ASP A 1 95 ? -5.195 -18.348 1.634 1.00 68.25 95 ASP A C 1
ATOM 705 O O . ASP A 1 95 ? -6.109 -19.183 1.659 1.00 68.25 95 ASP A O 1
ATOM 709 N N . GLN A 1 96 ? -4.676 -17.902 0.488 1.00 65.44 96 GLN A N 1
ATOM 710 C CA . GLN A 1 96 ? -5.170 -18.329 -0.824 1.00 65.44 96 GLN A CA 1
ATOM 711 C C . GLN A 1 96 ? -5.172 -19.859 -0.953 1.00 65.44 96 GLN A C 1
ATOM 713 O O . GLN A 1 96 ? -6.148 -20.443 -1.407 1.00 65.44 96 GLN A O 1
ATOM 718 N N . ALA A 1 97 ? -4.129 -20.521 -0.447 1.00 75.19 97 ALA A N 1
ATOM 719 C CA . ALA A 1 97 ? -4.022 -21.976 -0.475 1.00 75.19 97 ALA A CA 1
ATOM 720 C C . ALA A 1 97 ? -5.130 -22.673 0.336 1.00 75.19 97 ALA A C 1
ATOM 722 O O . ALA A 1 97 ? -5.579 -23.760 -0.022 1.00 75.19 97 ALA A O 1
ATOM 723 N N . THR A 1 98 ? -5.576 -22.084 1.444 1.00 75.94 98 THR A N 1
ATOM 724 C CA . THR A 1 98 ? -6.677 -22.612 2.253 1.00 75.94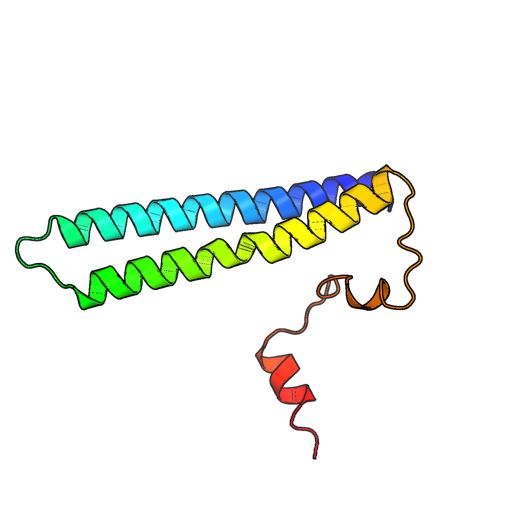 98 THR A CA 1
ATOM 725 C C . THR A 1 98 ? -8.029 -22.313 1.618 1.00 75.94 98 THR A C 1
ATOM 727 O O . THR A 1 98 ? -8.896 -23.185 1.643 1.00 75.94 98 THR A O 1
ATOM 730 N N . ALA A 1 99 ? -8.201 -21.138 1.007 1.00 75.81 99 ALA A N 1
ATOM 731 C CA . ALA A 1 99 ? -9.398 -20.809 0.235 1.00 75.81 99 ALA A CA 1
ATOM 732 C C . ALA A 1 99 ? -9.580 -21.766 -0.958 1.00 75.81 99 ALA A C 1
ATOM 734 O O . ALA A 1 99 ? -10.665 -22.315 -1.146 1.00 75.81 99 ALA A O 1
ATOM 735 N N . ASP A 1 100 ? -8.501 -22.047 -1.690 1.00 82.44 100 ASP A N 1
ATOM 736 C CA . ASP A 1 100 ? -8.505 -22.971 -2.826 1.00 82.44 100 ASP A CA 1
ATOM 737 C C . ASP A 1 100 ? -8.879 -24.396 -2.388 1.00 82.44 100 ASP A C 1
ATOM 739 O O . ASP A 1 100 ? -9.715 -25.039 -3.020 1.00 82.44 100 ASP A O 1
ATOM 743 N N . ARG A 1 101 ? -8.339 -24.874 -1.256 1.00 84.50 101 ARG A N 1
ATOM 744 C CA . ARG A 1 101 ? -8.708 -26.183 -0.678 1.00 84.50 101 ARG A CA 1
ATOM 745 C C . ARG A 1 101 ? -10.187 -26.272 -0.297 1.00 84.50 101 ARG A C 1
ATOM 747 O O . ARG A 1 101 ? -10.790 -27.327 -0.456 1.00 84.50 101 ARG A O 1
ATOM 754 N N . LEU A 1 102 ? -10.764 -25.187 0.216 1.00 80.06 102 LEU A N 1
ATOM 755 C CA . LEU A 1 102 ? -12.175 -25.117 0.608 1.00 80.06 102 LEU A CA 1
ATOM 756 C C . LEU A 1 102 ? -13.123 -25.145 -0.597 1.00 80.06 102 LEU A C 1
ATOM 758 O O . LEU A 1 102 ? -14.220 -25.685 -0.488 1.00 80.06 102 LEU A O 1
ATOM 762 N N . MET A 1 103 ? -12.704 -24.592 -1.739 1.00 77.88 103 MET A N 1
ATOM 763 C CA . MET A 1 103 ? -13.496 -24.581 -2.975 1.00 77.88 103 MET A CA 1
ATOM 764 C C . MET A 1 103 ? -13.337 -25.850 -3.829 1.00 77.88 103 MET A C 1
ATOM 766 O O . MET A 1 103 ? -14.098 -26.037 -4.772 1.00 77.88 103 MET A O 1
ATOM 770 N N . GLN A 1 104 ? -12.388 -26.729 -3.495 1.00 77.44 104 GLN A N 1
ATOM 771 C CA . GLN A 1 104 ? -12.142 -28.005 -4.185 1.00 77.44 104 GLN A CA 1
ATOM 772 C C . GLN A 1 104 ? -12.851 -29.210 -3.539 1.00 77.44 104 GLN A C 1
ATOM 774 O O . GLN A 1 104 ? -12.515 -30.353 -3.844 1.00 77.44 104 GLN A O 1
ATOM 779 N N . VAL A 1 105 ? -13.812 -28.988 -2.637 1.00 54.34 105 VAL A N 1
ATOM 780 C CA . VAL A 1 105 ? -14.599 -30.081 -2.045 1.00 54.34 105 VAL A CA 1
ATOM 781 C C . VAL A 1 105 ? -15.691 -30.512 -3.033 1.00 54.34 105 VAL A C 1
ATOM 783 O O . VAL A 1 105 ? -16.783 -29.944 -3.036 1.00 54.34 105 VAL A O 1
ATOM 786 N N . GLU A 1 106 ? -15.366 -31.496 -3.875 1.00 47.47 106 GLU A N 1
ATOM 787 C CA . GLU A 1 106 ? -16.334 -32.402 -4.523 1.00 47.47 106 GLU A CA 1
ATOM 788 C C . GLU A 1 106 ? -16.653 -33.600 -3.616 1.00 47.47 106 GLU A C 1
ATOM 790 O O . GLU A 1 106 ? -15.710 -34.160 -3.004 1.00 47.47 106 GLU A O 1
#

Secondary structure (DSSP, 8-state):
--HHHHHHHHHHHHHHHHHHHHHHHHHHHHHHHHHTSSS--HHHHHHHHHHHHHHTTHHHHHHHHHHHHHHHHHT----STTTTTSS-S-SSPPPHHHHHHHHT--